Protein AF-A0A526TW03-F1 (afdb_monomer)

pLDDT: mean 96.14, std 3.21, range [75.88, 98.19]

Secondary structure (DSSP, 8-state):
----------------TTEE-PPTT--SBSSSBHHHHTTGGG-EE-GGG-----SSTT-EE--TTSSSEE-

Solvent-accessible surface area (backbone atoms only — not comparable to full-atom values): 5085 Å² total; per-residue (Å²): 132,94,79,79,92,88,83,87,80,89,79,80,74,87,76,70,86,61,58,41,69,66,65,86,83,62,56,47,67,81,93,54,48,36,76,62,76,47,39,61,93,69,46,46,55,56,80,94,64,59,74,98,75,71,91,63,72,89,47,43,85,45,64,91,92,57,99,46,72,42,118

Structure (mmCIF, N/CA/C/O backbone):
data_AF-A0A526TW03-F1
#
_entry.id   AF-A0A526TW03-F1
#
loop_
_atom_site.group_PDB
_atom_site.id
_atom_site.type_symbol
_atom_site.label_atom_id
_atom_site.label_alt_id
_atom_site.label_comp_id
_atom_site.label_asym_id
_atom_site.label_entity_id
_atom_site.label_seq_id
_atom_site.pdbx_PDB_ins_code
_atom_site.Cartn_x
_atom_site.Cartn_y
_atom_site.Cartn_z
_atom_site.occupancy
_atom_site.B_iso_or_equiv
_atom_site.auth_seq_id
_atom_site.auth_comp_id
_atom_site.auth_asym_id
_atom_site.auth_atom_id
_atom_site.pdbx_PDB_model_num
ATOM 1 N N . VAL A 1 1 ? 28.499 6.260 -26.286 1.00 75.88 1 VAL A N 1
ATOM 2 C CA . VAL A 1 1 ? 27.604 5.364 -25.513 1.00 75.88 1 VAL A CA 1
ATOM 3 C C . VAL A 1 1 ? 26.909 6.217 -24.461 1.00 75.88 1 VAL A C 1
ATOM 5 O O . VAL A 1 1 ? 27.624 6.923 -23.767 1.00 75.88 1 VAL A O 1
ATOM 8 N N . TYR A 1 2 ? 25.570 6.244 -24.409 1.00 93.56 2 TYR A N 1
ATOM 9 C CA . TYR A 1 2 ? 24.813 7.108 -23.478 1.00 93.56 2 TYR A CA 1
ATOM 10 C C . TYR A 1 2 ? 24.686 6.488 -22.078 1.00 93.56 2 TYR A C 1
ATOM 12 O O . TYR A 1 2 ? 24.891 7.186 -21.099 1.00 93.56 2 TYR A O 1
ATOM 20 N N . ASN A 1 3 ? 24.452 5.173 -21.990 1.00 96.88 3 ASN A N 1
ATOM 21 C CA . ASN A 1 3 ? 24.505 4.388 -20.751 1.00 96.88 3 ASN A CA 1
ATOM 22 C C . ASN A 1 3 ? 25.075 2.987 -21.034 1.00 96.88 3 ASN A C 1
ATOM 24 O O . ASN A 1 3 ? 24.933 2.482 -22.150 1.00 96.88 3 ASN A O 1
ATOM 28 N N . VAL A 1 4 ? 25.700 2.365 -20.026 1.00 94.31 4 VAL A N 1
ATOM 29 C CA . VAL A 1 4 ? 26.158 0.962 -20.039 1.00 94.31 4 VAL A CA 1
ATOM 30 C C . VAL A 1 4 ? 25.403 0.210 -18.945 1.00 94.31 4 VAL A C 1
ATOM 32 O O . VAL A 1 4 ? 25.422 0.632 -17.791 1.00 94.31 4 VAL A O 1
ATOM 35 N N . GLY A 1 5 ? 24.717 -0.875 -19.304 1.00 96.00 5 GLY A N 1
ATOM 36 C CA . GLY A 1 5 ? 23.970 -1.689 -18.342 1.00 96.00 5 GLY A CA 1
ATOM 37 C C . GLY A 1 5 ? 24.894 -2.387 -17.340 1.00 96.00 5 GLY A C 1
ATOM 38 O O . GLY A 1 5 ? 25.940 -2.903 -17.730 1.00 96.00 5 GLY A O 1
ATOM 39 N N . LEU A 1 6 ? 24.500 -2.400 -16.061 1.00 97.69 6 LEU A N 1
ATOM 40 C CA . LEU A 1 6 ? 25.229 -3.080 -14.981 1.00 97.69 6 LEU A CA 1
ATOM 41 C C . LEU A 1 6 ? 24.565 -4.411 -14.602 1.00 97.69 6 LEU A C 1
ATOM 43 O O . LEU A 1 6 ? 25.199 -5.458 -14.660 1.00 97.69 6 LEU A O 1
ATOM 47 N N . THR A 1 7 ? 23.294 -4.365 -14.198 1.00 97.31 7 THR A N 1
ATOM 48 C CA . THR A 1 7 ? 22.469 -5.526 -13.836 1.00 97.31 7 THR A CA 1
ATOM 49 C C . THR A 1 7 ? 21.003 -5.101 -13.741 1.00 97.31 7 THR A C 1
ATOM 51 O O . THR A 1 7 ? 20.717 -3.913 -13.576 1.00 97.31 7 THR A O 1
ATOM 54 N N . GLU A 1 8 ? 20.085 -6.059 -13.814 1.00 96.31 8 GLU A N 1
ATOM 55 C CA . GLU A 1 8 ? 18.652 -5.855 -13.612 1.00 96.31 8 GLU A CA 1
ATOM 56 C C . GLU A 1 8 ? 18.059 -7.007 -12.794 1.00 96.31 8 GLU A C 1
ATOM 58 O O . GLU A 1 8 ? 18.507 -8.151 -12.888 1.00 96.31 8 GLU A O 1
ATOM 63 N N . TYR A 1 9 ? 17.072 -6.702 -11.952 1.00 96.75 9 TYR A N 1
ATOM 64 C CA . TYR A 1 9 ? 16.396 -7.687 -11.111 1.00 96.75 9 TYR A CA 1
ATOM 65 C C . TYR A 1 9 ? 14.978 -7.221 -10.741 1.00 96.75 9 TYR A C 1
ATOM 67 O O . TYR A 1 9 ? 14.722 -6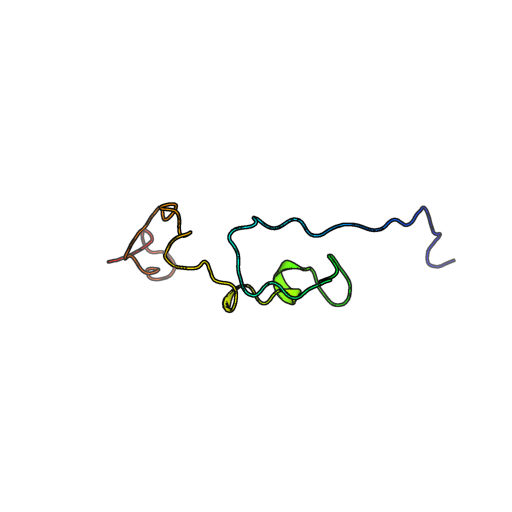.016 -10.683 1.00 96.75 9 TYR A O 1
ATOM 75 N N . PRO A 1 10 ? 14.042 -8.151 -10.470 1.00 95.88 10 PRO A N 1
ATOM 76 C CA . PRO A 1 10 ? 12.698 -7.801 -10.029 1.00 95.88 10 PRO A CA 1
ATOM 77 C C . PRO 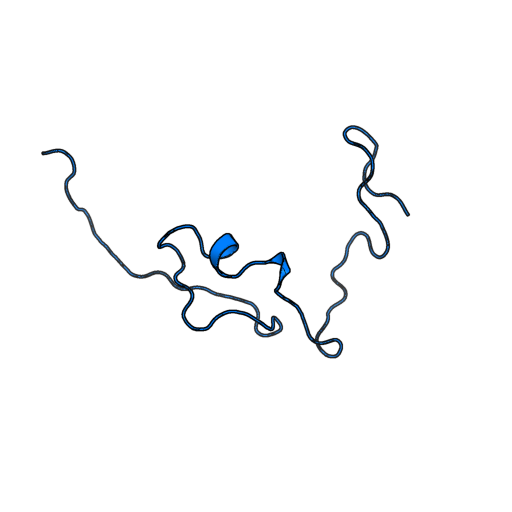A 1 10 ? 12.685 -7.400 -8.548 1.00 95.88 10 PRO A C 1
ATOM 79 O O . PRO A 1 10 ? 13.380 -7.993 -7.725 1.00 95.88 10 PRO A O 1
ATOM 82 N N . GLY A 1 11 ? 11.835 -6.437 -8.192 1.00 96.75 11 GLY A N 1
ATOM 83 C CA . GLY A 1 11 ? 11.464 -6.176 -6.801 1.00 96.75 11 GLY A CA 1
ATOM 84 C C . GLY A 1 11 ? 10.020 -6.588 -6.503 1.00 96.75 11 GLY A C 1
ATOM 85 O O . GLY A 1 11 ? 9.251 -6.899 -7.412 1.00 96.75 11 GLY A O 1
ATOM 86 N N . ALA A 1 12 ? 9.653 -6.616 -5.220 1.00 97.00 12 ALA A N 1
ATOM 87 C CA . ALA A 1 12 ? 8.373 -7.149 -4.759 1.00 97.00 12 ALA A CA 1
ATOM 88 C C . ALA A 1 12 ? 7.652 -6.183 -3.815 1.00 97.00 12 ALA A C 1
ATOM 90 O O . ALA A 1 12 ? 8.266 -5.569 -2.944 1.00 97.00 12 ALA A O 1
ATOM 91 N N . LEU A 1 13 ? 6.332 -6.085 -3.979 1.00 97.00 13 LEU A N 1
ATOM 92 C CA . LEU A 1 13 ? 5.466 -5.306 -3.104 1.00 97.00 13 LEU A CA 1
ATOM 93 C C . LEU A 1 13 ? 5.133 -6.118 -1.847 1.00 97.00 13 LEU A C 1
ATOM 95 O O . LEU A 1 13 ? 4.623 -7.235 -1.934 1.00 97.00 13 LEU A O 1
ATOM 99 N N . ILE A 1 14 ? 5.382 -5.535 -0.675 1.00 98.00 14 ILE A N 1
ATOM 100 C CA . ILE A 1 14 ? 5.034 -6.121 0.623 1.00 98.00 14 ILE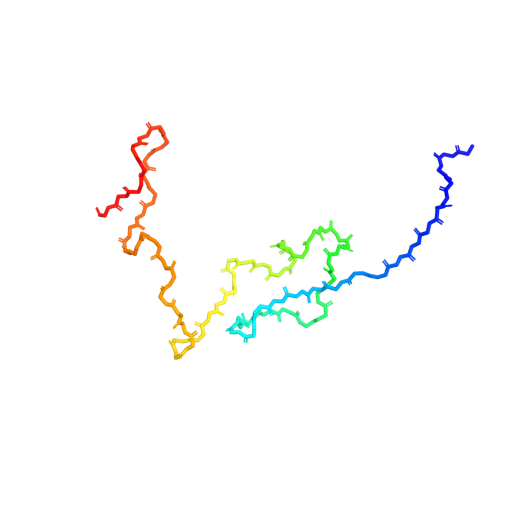 A CA 1
ATOM 101 C C . ILE A 1 14 ? 4.019 -5.206 1.306 1.00 98.00 14 ILE A C 1
ATOM 103 O O . ILE A 1 14 ? 4.300 -4.041 1.569 1.00 98.00 14 ILE A O 1
ATOM 107 N N . VAL A 1 15 ? 2.840 -5.745 1.617 1.00 97.31 15 VAL A N 1
ATOM 108 C CA . VAL A 1 15 ? 1.752 -5.021 2.291 1.00 97.31 15 VAL A CA 1
ATOM 109 C C . VAL A 1 15 ? 1.218 -5.873 3.440 1.00 97.31 15 VAL A C 1
ATOM 111 O O . VAL A 1 15 ? 1.181 -7.102 3.364 1.00 97.31 15 VAL A O 1
ATOM 114 N N . ASN A 1 16 ? 0.803 -5.229 4.534 1.00 97.81 16 ASN A N 1
ATOM 115 C CA . ASN A 1 16 ? 0.193 -5.935 5.656 1.00 97.81 16 ASN A CA 1
ATOM 116 C C . ASN A 1 16 ? -1.126 -6.603 5.224 1.00 97.81 16 ASN A C 1
ATOM 118 O O . ASN A 1 16 ? -1.981 -5.969 4.608 1.00 97.81 16 ASN A O 1
ATOM 122 N N . LYS A 1 17 ? -1.322 -7.865 5.620 1.00 97.56 17 LYS A N 1
ATOM 123 C CA . LYS A 1 17 ? -2.469 -8.705 5.234 1.00 97.56 17 LYS A CA 1
ATOM 124 C C . LYS A 1 17 ? -3.843 -8.147 5.626 1.00 97.56 17 LYS A C 1
ATOM 126 O O . LYS A 1 17 ? -4.850 -8.645 5.136 1.00 97.56 17 LYS A O 1
ATOM 131 N N . ARG A 1 18 ? -3.912 -7.159 6.527 1.00 97.56 18 ARG A N 1
ATOM 132 C CA . ARG A 1 18 ? -5.184 -6.536 6.937 1.00 97.56 18 ARG A CA 1
ATOM 133 C C . ARG A 1 18 ? -5.787 -5.603 5.880 1.00 97.56 18 ARG A C 1
ATOM 135 O O . ARG A 1 18 ? -6.985 -5.334 5.940 1.00 97.56 18 ARG A O 1
ATOM 142 N N . PHE A 1 19 ? -4.974 -5.081 4.960 1.00 98.06 19 PHE A N 1
ATOM 143 C CA . PHE A 1 19 ? -5.434 -4.110 3.972 1.00 98.06 19 PHE A CA 1
ATOM 144 C C . PHE A 1 19 ? -6.250 -4.786 2.871 1.00 98.06 19 PHE A C 1
ATOM 146 O O . PHE A 1 19 ? -5.829 -5.774 2.273 1.00 98.06 19 PHE A O 1
ATOM 153 N N . SER A 1 20 ? -7.431 -4.234 2.624 1.00 97.62 20 SER A N 1
ATOM 154 C CA . SER A 1 20 ? -8.340 -4.610 1.546 1.00 97.62 20 SER A CA 1
ATOM 155 C C . SER A 1 20 ? -8.194 -3.632 0.382 1.00 97.62 20 SER A C 1
ATOM 157 O O . SER A 1 20 ? -7.722 -2.511 0.564 1.00 97.62 20 SER A O 1
ATOM 159 N N . ASN A 1 21 ? -8.641 -4.051 -0.804 1.00 97.62 21 ASN A N 1
ATOM 160 C CA . ASN A 1 21 ? -8.613 -3.246 -2.031 1.00 97.62 21 ASN A CA 1
ATOM 161 C C . ASN A 1 21 ? -7.207 -2.959 -2.603 1.00 97.62 21 ASN A C 1
ATOM 163 O O . ASN A 1 21 ? -7.013 -1.970 -3.300 1.00 97.62 21 ASN A O 1
ATOM 167 N N . ILE A 1 22 ? -6.229 -3.834 -2.340 1.00 97.62 22 ILE A N 1
ATOM 168 C CA . ILE A 1 22 ? -4.928 -3.809 -3.026 1.00 97.62 22 ILE A CA 1
ATOM 169 C C . ILE A 1 22 ? -5.075 -4.515 -4.385 1.00 97.62 22 ILE A C 1
ATOM 171 O O . ILE A 1 22 ? -5.427 -5.700 -4.391 1.00 97.62 22 ILE A O 1
ATOM 175 N N . PRO A 1 23 ? -4.819 -3.845 -5.526 1.00 97.50 23 PRO A N 1
ATOM 176 C CA . PRO A 1 23 ? -4.882 -4.492 -6.832 1.00 97.50 23 PRO A CA 1
ATOM 177 C C . PRO A 1 23 ? -3.887 -5.656 -6.929 1.00 97.50 23 PRO A C 1
ATOM 179 O O . PRO A 1 23 ? -2.742 -5.571 -6.484 1.00 97.50 23 PRO A O 1
ATOM 182 N N . GLN A 1 24 ? -4.321 -6.775 -7.506 1.00 97.12 24 GLN A N 1
ATOM 183 C CA . GLN A 1 24 ? -3.456 -7.941 -7.649 1.00 97.12 24 GLN A CA 1
ATOM 184 C C . GLN A 1 24 ? -2.348 -7.664 -8.673 1.00 97.12 24 GLN A C 1
ATOM 186 O O . GLN A 1 24 ? -2.619 -7.214 -9.782 1.00 97.12 24 GLN A O 1
ATOM 191 N N . GLY A 1 25 ? -1.102 -7.985 -8.313 1.00 96.31 25 GLY A N 1
ATOM 192 C CA . GLY A 1 25 ? 0.038 -7.885 -9.227 1.00 96.31 25 GLY A CA 1
ATOM 193 C C . GLY A 1 25 ? 0.566 -6.467 -9.449 1.00 96.31 25 GLY A C 1
ATOM 194 O O . GLY A 1 25 ? 1.268 -6.250 -10.433 1.00 96.31 25 GLY A O 1
ATOM 195 N N . THR A 1 26 ? 0.258 -5.508 -8.565 1.00 97.50 26 THR A N 1
ATOM 196 C CA . THR A 1 26 ? 0.822 -4.152 -8.642 1.00 97.50 26 THR A CA 1
ATOM 197 C C . THR A 1 26 ? 2.360 -4.198 -8.681 1.00 9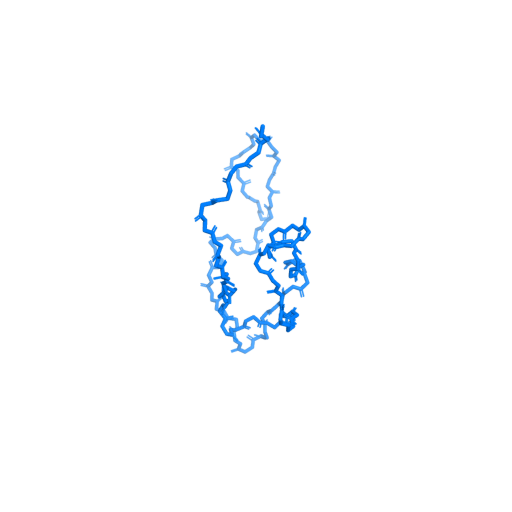7.50 26 THR A C 1
ATOM 199 O O . THR A 1 26 ? 2.969 -4.683 -7.721 1.00 97.50 26 THR A O 1
ATOM 202 N N . PRO A 1 27 ? 3.008 -3.699 -9.755 1.00 96.50 27 PRO A N 1
ATOM 203 C CA . PRO A 1 27 ? 4.462 -3.624 -9.822 1.00 96.50 27 PRO A CA 1
ATOM 204 C C . PRO A 1 27 ? 4.978 -2.555 -8.858 1.00 96.50 27 PRO A C 1
ATOM 206 O O . PRO A 1 27 ? 4.330 -1.530 -8.652 1.00 96.50 27 PRO A O 1
ATOM 209 N N . ILE A 1 28 ? 6.173 -2.765 -8.298 1.00 96.31 28 ILE A N 1
ATOM 210 C CA . ILE A 1 28 ? 6.773 -1.768 -7.400 1.00 96.31 28 ILE A CA 1
ATOM 211 C C . ILE A 1 28 ? 7.164 -0.476 -8.122 1.00 96.31 28 ILE A C 1
ATOM 213 O O . ILE A 1 28 ? 7.148 0.585 -7.508 1.00 96.31 28 ILE A O 1
ATOM 217 N N . PHE A 1 29 ? 7.505 -0.567 -9.410 1.00 97.50 29 PHE A N 1
ATOM 218 C CA . PHE A 1 29 ? 7.930 0.556 -10.233 1.00 97.50 29 PHE A CA 1
ATOM 219 C C . PHE A 1 29 ? 7.671 0.241 -11.712 1.00 97.50 29 PHE A C 1
ATOM 221 O O . PHE A 1 29 ? 8.231 -0.716 -12.246 1.00 97.50 29 PHE A O 1
ATOM 228 N N . MET A 1 30 ? 6.798 1.016 -12.364 1.00 96.88 30 MET A N 1
ATOM 229 C CA . MET A 1 30 ? 6.540 0.910 -13.811 1.00 96.88 30 MET A CA 1
ATOM 230 C C . MET A 1 30 ? 6.235 2.280 -14.432 1.00 96.88 30 MET A C 1
ATOM 232 O O . MET A 1 30 ? 7.042 2.785 -15.202 1.00 96.88 30 MET A O 1
ATOM 236 N N . PHE A 1 31 ? 5.103 2.900 -14.074 1.00 96.69 31 PHE A N 1
ATOM 237 C CA . PHE A 1 31 ? 4.788 4.293 -14.447 1.00 96.69 31 PHE A CA 1
ATOM 238 C C . PHE A 1 31 ? 5.130 5.269 -13.318 1.00 96.69 31 PHE A C 1
ATOM 240 O O . PHE A 1 31 ? 5.675 6.341 -13.556 1.00 96.69 31 PHE A O 1
ATOM 247 N N . ASN A 1 32 ? 4.830 4.861 -12.087 1.00 96.75 32 ASN A N 1
ATOM 248 C CA . ASN A 1 32 ? 5.296 5.468 -10.851 1.00 96.75 32 ASN A CA 1
ATOM 249 C C . ASN A 1 32 ? 5.516 4.343 -9.824 1.00 96.75 32 ASN A C 1
ATOM 251 O O . ASN A 1 32 ? 5.358 3.157 -10.144 1.00 96.75 32 ASN A O 1
ATOM 255 N N . TRP A 1 33 ? 5.884 4.704 -8.602 1.00 98.06 33 TRP A N 1
ATOM 256 C CA . TRP A 1 33 ? 5.992 3.775 -7.487 1.00 98.06 33 TRP A CA 1
ATOM 257 C C . TRP A 1 33 ? 4.642 3.149 -7.095 1.00 98.06 33 TRP A C 1
ATOM 259 O O . TRP A 1 33 ? 3.559 3.669 -7.402 1.00 98.06 33 TRP A O 1
ATOM 269 N N . ALA A 1 34 ? 4.699 2.014 -6.397 1.00 97.50 34 ALA A N 1
ATOM 270 C CA . ALA A 1 34 ? 3.506 1.304 -5.943 1.00 97.50 34 ALA A CA 1
ATOM 271 C C . ALA A 1 34 ? 2.625 2.135 -4.996 1.00 97.50 34 ALA A C 1
ATOM 273 O O . ALA A 1 34 ? 1.414 1.938 -4.992 1.00 97.50 34 ALA A O 1
ATOM 274 N N . GLU A 1 35 ? 3.184 3.076 -4.231 1.00 97.25 35 GLU A N 1
ATOM 275 C CA . GLU A 1 35 ? 2.441 3.956 -3.318 1.00 97.25 35 GLU A CA 1
ATOM 276 C C . GLU A 1 35 ? 1.391 4.819 -4.025 1.00 97.25 35 GLU A C 1
ATOM 278 O O . GLU A 1 35 ? 0.394 5.196 -3.407 1.00 97.25 35 GLU A O 1
ATOM 283 N N . ASP A 1 36 ? 1.626 5.139 -5.295 1.00 97.31 36 ASP A N 1
ATOM 284 C CA . ASP A 1 36 ? 0.657 5.781 -6.183 1.00 97.31 36 ASP A CA 1
ATOM 285 C C . ASP A 1 36 ? -0.234 4.712 -6.836 1.00 97.31 36 ASP A C 1
ATOM 287 O O . ASP A 1 36 ? -1.459 4.748 -6.748 1.00 97.31 36 ASP A O 1
ATOM 291 N N . SER A 1 37 ? 0.387 3.657 -7.370 1.00 96.25 37 SER A N 1
ATOM 292 C CA . SER A 1 37 ? -0.304 2.621 -8.151 1.00 96.25 37 SER A CA 1
ATOM 293 C C . SER A 1 37 ? -1.370 1.827 -7.376 1.00 96.25 37 SER A C 1
ATOM 295 O O . SER A 1 37 ? -2.277 1.271 -7.997 1.00 96.25 37 SER A O 1
ATOM 297 N N . ILE A 1 38 ? -1.286 1.738 -6.040 1.00 97.62 38 ILE A N 1
ATOM 298 C CA . ILE A 1 38 ? -2.331 1.109 -5.207 1.00 97.62 38 ILE A CA 1
ATOM 299 C C . ILE A 1 38 ? -3.486 2.052 -4.851 1.00 97.62 38 ILE A C 1
ATOM 301 O O . ILE A 1 38 ? -4.480 1.579 -4.30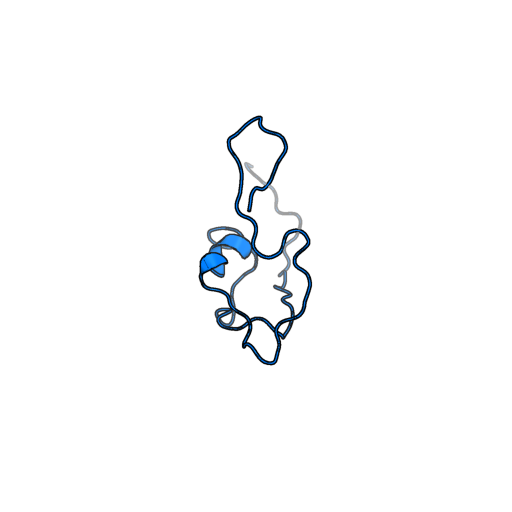6 1.00 97.62 38 ILE A O 1
ATOM 305 N N . ILE A 1 39 ? -3.361 3.354 -5.134 1.00 97.94 39 ILE A N 1
ATOM 306 C CA . ILE A 1 39 ? -4.352 4.390 -4.819 1.00 97.94 39 ILE A CA 1
ATOM 307 C C .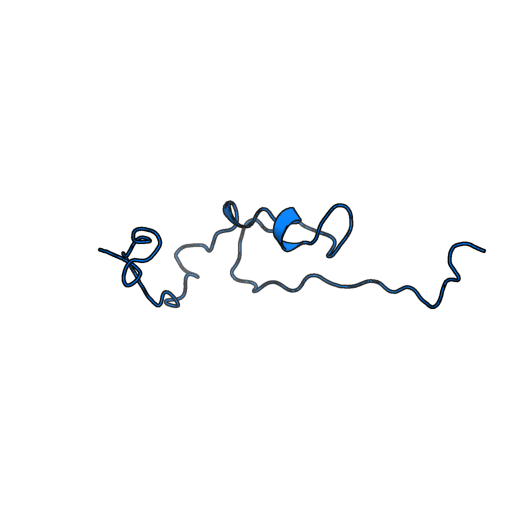 ILE A 1 39 ? -4.678 4.390 -3.312 1.00 97.94 39 ILE A C 1
ATOM 309 O O . ILE A 1 39 ? -5.728 3.907 -2.879 1.00 97.94 39 ILE A O 1
ATOM 313 N N . ARG A 1 40 ? -3.739 4.872 -2.480 1.00 98.19 40 ARG A N 1
ATOM 314 C CA . ARG A 1 40 ? -3.775 4.736 -1.003 1.00 98.19 40 ARG A CA 1
ATOM 315 C C . ARG A 1 40 ? -5.061 5.253 -0.358 1.00 98.19 40 ARG A C 1
ATOM 317 O O . ARG A 1 40 ? -5.514 4.675 0.624 1.00 98.19 40 ARG A O 1
ATOM 324 N N . GLU A 1 41 ? -5.672 6.284 -0.919 1.00 97.50 41 GLU A N 1
ATOM 325 C CA . GLU A 1 41 ? -6.942 6.862 -0.476 1.00 97.50 41 GLU A CA 1
ATOM 326 C C . GLU A 1 41 ? -8.161 5.946 -0.705 1.00 97.50 41 GLU A C 1
ATOM 328 O O . GLU A 1 41 ? -9.226 6.187 -0.142 1.00 97.50 41 GLU A O 1
ATOM 333 N N . ARG A 1 42 ? -8.018 4.876 -1.501 1.00 98.00 42 ARG A N 1
ATOM 334 C CA . ARG A 1 42 ? -9.045 3.840 -1.717 1.00 98.00 42 ARG A CA 1
ATOM 335 C C . ARG A 1 42 ? -8.794 2.558 -0.921 1.00 98.00 42 ARG A C 1
ATOM 337 O O . ARG A 1 42 ? -9.615 1.638 -0.983 1.00 98.00 42 ARG A O 1
ATOM 344 N N . VAL A 1 43 ? -7.674 2.458 -0.210 1.00 97.75 43 VAL A N 1
ATOM 345 C CA . VAL A 1 43 ? -7.326 1.298 0.618 1.00 97.75 43 VAL A CA 1
ATOM 346 C C . VAL A 1 43 ? -8.046 1.403 1.961 1.00 97.75 43 VAL A C 1
ATOM 348 O O . VAL A 1 43 ? -8.074 2.462 2.580 1.00 97.75 43 VAL A O 1
ATOM 351 N N . PHE A 1 44 ? -8.606 0.293 2.445 1.00 97.81 44 PHE A N 1
ATOM 352 C CA . PHE A 1 44 ? -9.296 0.252 3.738 1.00 97.81 44 PHE A CA 1
ATOM 353 C C . PHE A 1 44 ? -8.990 -1.034 4.510 1.00 97.81 44 PHE A C 1
ATOM 355 O O . PHE A 1 44 ? -8.450 -2.000 3.971 1.00 97.81 44 PHE A O 1
ATOM 362 N N . VAL A 1 45 ? -9.348 -1.057 5.792 1.00 98.19 45 VAL A N 1
ATOM 363 C CA . VAL A 1 45 ? -9.298 -2.252 6.644 1.00 98.19 45 VAL A CA 1
ATOM 364 C C . VAL A 1 45 ? -10.714 -2.530 7.139 1.00 98.19 45 VAL A C 1
ATOM 366 O O . VAL A 1 45 ? -11.382 -1.615 7.620 1.00 98.19 45 VAL A O 1
ATOM 369 N N . ALA A 1 46 ? -11.181 -3.775 7.008 1.00 97.50 46 ALA A N 1
ATOM 370 C CA .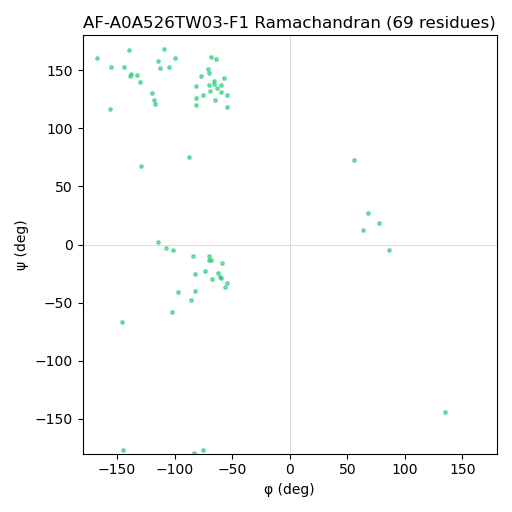 ALA A 1 46 ? -12.481 -4.196 7.532 1.00 97.50 46 ALA A CA 1
ATOM 371 C C . ALA A 1 46 ? -12.575 -3.929 9.046 1.00 97.50 46 ALA A C 1
ATOM 373 O O . ALA A 1 46 ? -11.576 -4.069 9.751 1.00 97.50 46 ALA A O 1
ATOM 374 N N . ALA A 1 47 ? -13.754 -3.531 9.538 1.00 96.31 47 ALA A N 1
ATOM 375 C CA . ALA A 1 47 ? -13.932 -3.020 10.903 1.00 96.31 47 ALA A CA 1
ATOM 376 C C . ALA A 1 47 ? -13.448 -3.994 11.997 1.00 96.31 47 ALA A C 1
ATOM 378 O O . ALA A 1 47 ? -12.835 -3.578 12.973 1.00 96.31 47 ALA A O 1
ATOM 379 N N . ASP A 1 48 ? -13.643 -5.296 11.794 1.00 96.81 48 ASP A N 1
ATOM 380 C CA . ASP A 1 48 ? -13.205 -6.382 12.681 1.00 96.81 48 ASP A CA 1
ATOM 381 C C . ASP A 1 48 ? -11.678 -6.603 12.704 1.00 96.81 48 ASP A C 1
ATOM 383 O O . AS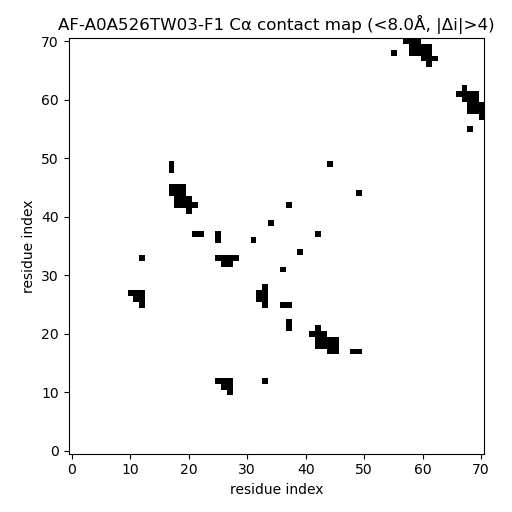P A 1 48 ? -11.161 -7.295 13.580 1.00 96.81 48 ASP A O 1
ATOM 387 N N . LYS A 1 49 ? -10.945 -6.019 11.750 1.00 97.75 49 LYS A N 1
ATOM 388 C CA . LYS A 1 49 ? -9.483 -6.138 11.595 1.00 97.75 49 LYS A CA 1
ATOM 389 C C . LYS A 1 49 ? -8.748 -4.815 11.809 1.00 97.75 49 LYS A C 1
ATOM 391 O O . LYS A 1 49 ? -7.526 -4.760 11.630 1.00 97.75 49 LYS A O 1
ATOM 396 N N . GLN A 1 50 ? -9.468 -3.745 12.146 1.00 96.75 50 GLN A N 1
ATOM 397 C CA . GLN A 1 50 ? -8.866 -2.455 12.458 1.00 96.75 50 GLN A CA 1
ATOM 398 C C . GLN A 1 50 ? -8.125 -2.527 13.793 1.00 96.75 50 GLN A C 1
ATOM 400 O O . GLN A 1 50 ? -8.587 -3.114 14.768 1.00 96.75 50 GLN A O 1
ATOM 405 N N . ALA A 1 51 ? -6.943 -1.924 13.824 1.00 95.50 51 ALA A N 1
ATOM 406 C CA . ALA A 1 51 ? -6.119 -1.822 15.017 1.00 95.50 51 ALA A CA 1
ATOM 407 C C . ALA A 1 51 ? -6.040 -0.360 15.460 1.00 95.50 51 ALA A C 1
ATOM 409 O O . ALA A 1 51 ? -6.132 0.552 14.640 1.00 95.50 51 ALA A O 1
ATOM 410 N N . LYS A 1 52 ? -5.848 -0.143 16.761 1.00 96.19 52 LYS A N 1
ATOM 411 C CA . LYS A 1 52 ? -5.852 1.186 17.384 1.00 96.19 52 LYS A CA 1
ATOM 412 C C . LYS A 1 52 ? -4.457 1.813 17.327 1.00 96.19 52 LYS A C 1
ATOM 414 O O . LYS A 1 52 ? -3.730 1.784 18.315 1.00 96.19 52 LYS A O 1
ATOM 419 N N . TYR A 1 53 ? -4.067 2.296 16.147 1.00 97.12 53 TYR A N 1
ATOM 420 C CA . TYR A 1 53 ? -2.746 2.900 15.908 1.00 97.12 53 TYR A CA 1
ATOM 421 C C . TYR A 1 53 ? -2.768 4.427 15.738 1.00 97.12 53 TYR A C 1
ATOM 423 O O . TYR A 1 53 ? -1.707 5.022 15.565 1.00 97.12 53 TYR A O 1
ATOM 431 N N . GLU A 1 54 ? -3.940 5.063 15.748 1.00 97.00 54 GLU A N 1
ATOM 432 C CA . GLU A 1 54 ? -4.057 6.520 15.628 1.00 97.00 54 GLU A CA 1
ATOM 433 C C . GLU A 1 54 ? -3.427 7.207 16.846 1.00 97.00 54 GLU A C 1
ATOM 435 O O . GLU A 1 54 ? -3.780 6.913 17.985 1.00 97.00 54 GLU A O 1
ATOM 440 N N . LEU A 1 55 ? -2.478 8.116 16.602 1.00 97.44 55 LEU A N 1
ATOM 441 C CA . LEU A 1 55 ? -1.857 8.931 17.654 1.00 97.44 55 LEU A CA 1
ATOM 442 C C . LEU A 1 55 ? -2.712 10.151 18.028 1.00 97.44 55 LEU A C 1
ATOM 444 O O . LEU A 1 55 ? -2.617 10.633 19.150 1.00 97.44 55 LEU A O 1
ATOM 448 N N . PHE A 1 56 ? -3.542 10.612 17.090 1.00 96.69 56 PHE A N 1
ATOM 449 C CA . PHE A 1 56 ? -4.461 11.743 17.226 1.00 96.69 56 PHE A CA 1
ATOM 450 C C . PHE A 1 56 ? -5.866 11.298 16.782 1.00 96.69 56 PHE A C 1
ATOM 452 O O . PHE A 1 56 ? -6.309 11.658 15.690 1.00 96.69 56 PHE A O 1
ATOM 459 N N . PRO A 1 57 ? -6.519 10.398 17.541 1.00 96.62 57 PRO A N 1
ATOM 460 C CA . PRO A 1 57 ? -7.853 9.923 17.193 1.00 96.62 57 PRO A CA 1
ATOM 461 C C . PRO A 1 57 ? -8.859 11.075 17.280 1.00 96.62 57 PRO A C 1
ATOM 463 O O . PRO A 1 57 ? -8.792 11.878 18.203 1.00 96.62 57 PRO A O 1
ATOM 466 N N . GLU A 1 58 ? -9.801 11.123 16.339 1.00 96.44 58 GLU A N 1
ATOM 467 C CA . GLU A 1 58 ? -10.880 12.128 16.293 1.00 96.44 58 GLU A CA 1
ATOM 468 C C . GLU A 1 58 ? -10.412 13.590 16.110 1.00 96.44 58 GLU A C 1
ATOM 470 O O . GLU A 1 58 ? -11.221 14.506 16.225 1.00 96.44 58 GLU A O 1
ATOM 475 N N . GLU A 1 59 ? -9.143 13.824 15.756 1.00 96.94 59 GLU A N 1
ATOM 476 C CA . GLU A 1 59 ? -8.606 15.159 15.459 1.00 96.94 59 GLU A CA 1
ATOM 477 C C . GLU A 1 59 ? -8.407 15.389 13.947 1.00 96.94 59 GLU A C 1
ATOM 479 O O . GLU A 1 59 ? -8.157 14.462 13.170 1.00 96.94 59 GLU A O 1
ATOM 484 N N . LEU A 1 60 ? -8.470 16.652 13.517 1.00 95.94 60 LEU A N 1
ATOM 485 C CA . LEU A 1 60 ? -8.204 17.109 12.150 1.00 95.94 60 LEU A CA 1
ATOM 486 C C . LEU A 1 60 ? -6.959 18.011 12.077 1.00 95.94 60 LEU A C 1
ATOM 488 O O . LEU A 1 60 ? -6.576 18.629 13.070 1.00 95.94 60 LEU A O 1
ATOM 492 N N . PRO A 1 61 ? 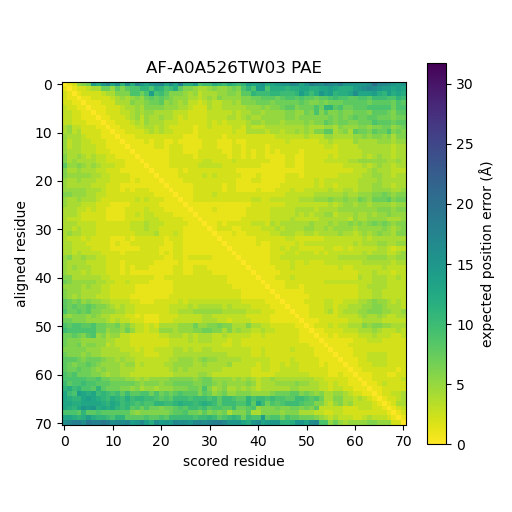-6.314 18.145 10.902 1.00 96.12 61 PRO A N 1
ATOM 493 C CA . PRO A 1 61 ? -5.195 19.071 10.737 1.00 96.12 61 PRO A CA 1
ATOM 494 C C . PRO A 1 61 ? -5.585 20.533 11.023 1.00 96.12 61 PRO A C 1
ATOM 496 O O . PRO A 1 61 ? -6.567 21.039 10.477 1.00 96.12 61 PRO A O 1
ATOM 499 N N . GLY A 1 62 ? -4.779 21.224 11.836 1.00 95.31 62 GLY A N 1
ATOM 500 C CA . GLY A 1 62 ? -4.875 22.670 12.055 1.00 95.31 62 GLY A CA 1
ATOM 501 C C . GLY A 1 62 ? -4.326 23.507 10.896 1.00 95.31 62 GLY A C 1
ATOM 502 O O . GLY A 1 62 ? -3.898 22.982 9.862 1.00 95.31 62 GLY A O 1
ATOM 503 N N . LYS A 1 63 ? -4.321 24.839 11.053 1.00 96.00 63 LYS A N 1
ATOM 504 C CA . LYS A 1 63 ? -3.810 25.729 9.998 1.00 96.00 63 LYS A CA 1
ATOM 505 C C . LYS A 1 63 ? -2.283 25.624 9.868 1.00 96.00 63 LYS A C 1
ATOM 507 O O . LYS A 1 63 ? -1.589 25.393 10.861 1.00 96.00 63 LYS A O 1
ATOM 512 N N . PRO A 1 64 ? -1.726 25.857 8.665 1.00 95.81 64 PRO A N 1
ATOM 513 C CA . PRO A 1 64 ? -0.280 25.888 8.474 1.00 95.81 64 PRO A CA 1
ATOM 514 C C . PRO A 1 64 ? 0.407 26.883 9.422 1.00 95.81 64 PRO A C 1
ATOM 516 O O . PRO A 1 64 ? 0.025 28.049 9.485 1.00 95.81 64 PRO A O 1
ATOM 519 N N . GLY A 1 65 ? 1.433 26.423 10.141 1.00 94.38 65 GLY A N 1
ATOM 520 C CA . GLY A 1 65 ? 2.200 27.235 11.095 1.00 94.38 65 GLY A CA 1
ATOM 521 C C . GLY A 1 65 ? 1.625 27.301 12.515 1.00 94.38 65 GLY A C 1
ATOM 522 O O . GLY A 1 65 ? 2.274 27.867 13.394 1.00 94.38 65 GLY A O 1
ATOM 523 N N . GLU A 1 66 ? 0.449 26.719 12.766 1.00 95.06 66 GLU A N 1
ATOM 524 C CA . GLU A 1 66 ? -0.097 26.565 14.119 1.00 95.06 66 GLU A CA 1
ATOM 525 C C . GLU A 1 66 ? 0.475 25.322 14.829 1.00 95.06 66 GLU A C 1
ATOM 527 O O . GLU A 1 66 ? 1.332 24.609 14.308 1.00 95.06 66 GLU A O 1
ATOM 532 N N . LYS A 1 67 ? 0.032 25.079 16.069 1.00 92.44 67 LYS A N 1
ATOM 533 C CA . LYS A 1 67 ? 0.637 24.096 16.985 1.00 92.44 67 LYS A CA 1
ATOM 534 C C . LYS A 1 67 ? 0.424 22.625 16.599 1.00 92.44 67 LYS A C 1
ATOM 536 O O . LYS A 1 67 ? 1.061 21.774 17.215 1.00 92.44 67 LYS A O 1
ATOM 541 N N . GLY A 1 68 ? -0.426 22.321 15.618 1.00 92.38 68 GLY A N 1
ATOM 542 C CA . GLY A 1 68 ? -0.666 20.956 15.149 1.00 92.38 68 GLY A CA 1
ATOM 543 C C . GLY A 1 68 ? -2.155 20.634 14.959 1.00 92.38 68 GLY A C 1
ATOM 544 O O . GLY A 1 68 ? -2.888 21.503 14.483 1.00 92.38 68 GLY A O 1
ATOM 545 N N . PRO A 1 69 ? -2.587 19.394 15.245 1.00 94.50 69 PRO A N 1
ATOM 546 C CA . PRO A 1 69 ? -3.971 18.956 15.053 1.00 94.50 69 PRO A CA 1
ATOM 547 C C . PRO A 1 69 ? -4.959 19.635 16.024 1.00 94.50 69 PRO A C 1
ATOM 549 O O . PRO A 1 69 ? -4.555 20.243 17.018 1.00 94.50 69 PRO A O 1
ATOM 552 N N . MET A 1 70 ? -6.250 19.593 15.681 1.00 91.25 70 MET A N 1
ATOM 553 C CA . MET A 1 70 ? -7.364 20.243 16.386 1.00 91.25 70 MET A CA 1
ATOM 554 C C . MET A 1 70 ? -8.571 19.296 16.472 1.00 91.25 70 MET A C 1
ATOM 556 O O . MET A 1 70 ? -8.808 18.545 15.527 1.00 91.25 70 MET A O 1
ATOM 560 N N . ASN A 1 71 ? -9.351 19.363 17.555 1.00 82.94 71 ASN A N 1
ATOM 561 C CA . ASN A 1 71 ? -10.598 18.611 17.749 1.00 82.94 71 ASN A CA 1
ATOM 562 C C . ASN A 1 71 ? -11.858 19.480 17.638 1.00 82.94 71 ASN A C 1
ATOM 564 O O . ASN A 1 71 ? -11.757 20.719 17.800 1.00 82.94 71 ASN A O 1
#

Sequence (71 aa):
VYNVGLTEYPGALIVNKRFSNIPQGTPIFMFNWAEDSIIRERVFVAADKQAKYELFPEELPGKPGEKGPMN

Radius of gyration: 18.72 Å; Cα contacts (8 Å, |Δi|>4): 53; chains: 1; bounding box: 42×36×43 Å

Foldseek 3Di:
DPDDDDDDDADDDDDDPQKPQADPPQGCDDPHGSVVVSPVVPIDGDPVSDDDPDPDPPWDFDDPPDPTTDD

Nearest PDB structures (foldseek):
  6eq1-assembly2_A  TM=1.005E+00  e=6.301E-06  Agrobacterium tumefaciens

Mean predicted aligned error: 3.9 Å